Protein AF-A0A067DS51-F1 (afdb_monomer_lite)

pLDDT: mean 90.16, std 5.89, range [60.69, 96.81]

Sequence (67 aa):
WLMPSEGGYLEAEGVEKTWRIKQEAIAREVDILSSRNQYDIMLPELGPYTLDFTSSGRYMAAAGCKG

Structure (mmCIF, N/CA/C/O backbone):
data_AF-A0A067DS51-F1
#
_entry.id   AF-A0A067DS51-F1
#
loop_
_atom_site.group_PDB
_atom_site.id
_atom_site.type_symbol
_atom_site.label_atom_id
_atom_site.label_alt_id
_atom_site.label_comp_id
_atom_site.label_asym_id
_atom_site.label_entity_id
_atom_site.label_seq_id
_atom_site.pdbx_PDB_ins_code
_atom_site.Cartn_x
_atom_site.Cartn_y
_atom_site.Cartn_z
_atom_site.occupancy
_atom_site.B_iso_or_equiv
_atom_site.auth_seq_id
_atom_site.auth_comp_id
_atom_site.auth_asym_id
_atom_site.auth_atom_id
_atom_site.pdbx_PDB_model_num
ATOM 1 N N . TRP A 1 1 ? 11.267 7.148 24.950 1.00 60.69 1 TRP A N 1
ATOM 2 C CA . TRP A 1 1 ? 9.817 7.130 24.698 1.00 60.69 1 TRP A CA 1
ATOM 3 C C . TRP A 1 1 ? 9.470 8.344 23.852 1.00 60.69 1 TRP A C 1
ATOM 5 O O . TRP A 1 1 ? 9.203 9.403 24.398 1.00 60.69 1 TRP A O 1
ATOM 15 N N . LEU A 1 2 ? 9.613 8.247 22.530 1.00 76.12 2 LEU A N 1
ATOM 16 C CA . LEU A 1 2 ? 9.148 9.290 21.612 1.00 76.12 2 LEU A CA 1
ATOM 17 C C . LEU A 1 2 ? 8.977 8.647 20.238 1.00 76.12 2 LEU A C 1
ATOM 19 O O . LEU A 1 2 ? 9.917 8.568 19.452 1.00 76.12 2 LEU A O 1
ATOM 23 N N . MET A 1 3 ? 7.791 8.087 20.007 1.00 82.19 3 MET A N 1
ATOM 24 C CA . MET A 1 3 ? 7.367 7.737 18.657 1.00 82.19 3 MET A CA 1
ATOM 25 C C . MET A 1 3 ? 6.727 8.990 18.053 1.00 82.19 3 MET A C 1
ATOM 27 O O . MET A 1 3 ? 5.853 9.572 18.692 1.00 82.19 3 MET A O 1
ATOM 31 N N . PRO A 1 4 ? 7.177 9.444 16.873 1.00 86.69 4 PRO A N 1
ATOM 32 C CA . PRO A 1 4 ? 6.662 10.664 16.251 1.00 86.69 4 PRO A CA 1
ATOM 33 C C . PRO A 1 4 ? 5.248 10.493 15.675 1.00 86.69 4 PRO A C 1
ATOM 35 O O . PRO A 1 4 ? 4.628 11.482 15.297 1.00 86.69 4 PRO A O 1
ATOM 38 N N . SER A 1 5 ? 4.748 9.258 15.589 1.00 86.44 5 SER A N 1
ATOM 39 C CA . SER A 1 5 ? 3.441 8.923 15.030 1.00 86.44 5 SER A CA 1
ATOM 40 C C . SER A 1 5 ? 2.812 7.741 15.762 1.00 86.44 5 SER A C 1
ATOM 42 O O . SER A 1 5 ? 3.521 6.855 16.249 1.00 86.44 5 SER A O 1
ATOM 44 N N . GLU A 1 6 ? 1.483 7.700 15.763 1.00 89.25 6 GLU A N 1
ATOM 45 C CA . GLU A 1 6 ? 0.694 6.545 16.192 1.00 89.25 6 GLU A CA 1
ATOM 46 C C . GLU A 1 6 ? 0.289 5.691 14.982 1.00 89.25 6 GLU A C 1
ATOM 48 O O . GLU A 1 6 ? 0.253 6.172 13.848 1.00 89.25 6 GLU A O 1
ATOM 53 N N . GLY A 1 7 ? 0.026 4.402 15.206 1.00 88.12 7 GLY A N 1
ATOM 54 C CA . GLY A 1 7 ? -0.461 3.510 14.154 1.00 88.12 7 GLY A CA 1
ATOM 55 C C . GLY A 1 7 ? -1.934 3.774 13.841 1.00 88.12 7 GLY A C 1
ATOM 56 O O . GLY A 1 7 ? -2.738 3.945 14.753 1.00 88.12 7 GLY A O 1
ATOM 57 N N . GLY A 1 8 ? -2.296 3.776 12.557 1.00 89.88 8 GLY A N 1
ATOM 58 C CA . GLY A 1 8 ? -3.697 3.853 12.139 1.00 89.88 8 GLY A CA 1
ATOM 59 C C . GLY A 1 8 ? -4.457 2.556 12.432 1.00 89.88 8 GLY A C 1
ATOM 60 O O . GLY A 1 8 ? -3.888 1.465 12.362 1.00 89.88 8 GLY A O 1
ATOM 61 N N . TYR A 1 9 ? -5.751 2.669 12.729 1.00 92.31 9 TYR A N 1
ATOM 62 C CA . TYR A 1 9 ? -6.657 1.537 12.926 1.00 92.31 9 TYR A CA 1
ATOM 63 C C . TYR A 1 9 ? -8.0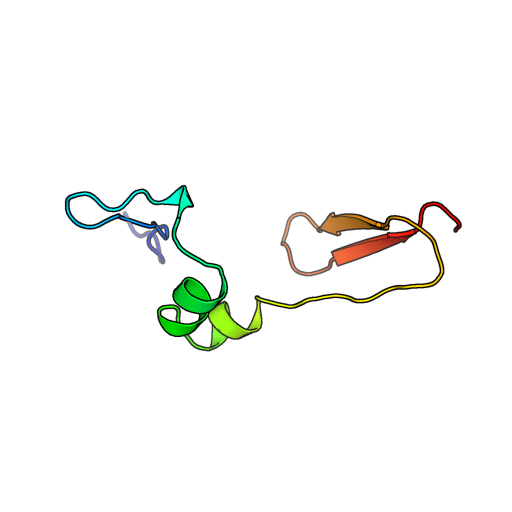61 1.868 12.406 1.00 92.31 9 TYR A C 1
ATOM 65 O O . TYR A 1 9 ? -8.406 3.031 12.213 1.00 92.31 9 TYR A O 1
ATOM 73 N N . LEU A 1 10 ? -8.856 0.825 12.161 1.00 91.94 10 LEU A N 1
ATOM 74 C CA . LEU A 1 10 ? -10.265 0.927 11.793 1.00 91.94 10 LEU A CA 1
ATOM 75 C C . LEU A 1 10 ? -11.076 0.175 12.843 1.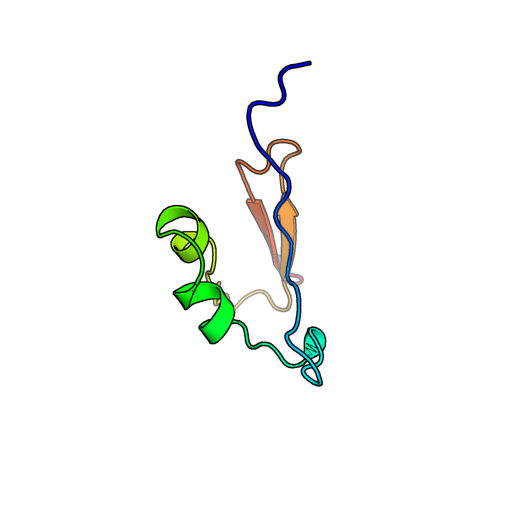00 91.94 10 LEU A C 1
ATOM 77 O O . LEU A 1 10 ? -10.963 -1.047 12.957 1.00 91.94 10 LEU A O 1
ATOM 81 N N . GLU A 1 11 ? -11.875 0.903 13.607 1.00 91.94 11 GLU A N 1
ATOM 82 C CA . GLU A 1 11 ? -12.761 0.347 14.624 1.00 91.94 11 GLU A CA 1
ATOM 83 C C . GLU A 1 11 ? -14.205 0.459 14.138 1.00 91.94 11 GLU A C 1
ATOM 85 O O . GLU A 1 11 ? -14.605 1.482 13.591 1.00 91.94 11 GLU A O 1
ATOM 90 N N . ALA A 1 12 ? -14.971 -0.622 14.275 1.00 89.00 12 ALA A N 1
ATOM 91 C CA . ALA A 1 12 ? -16.376 -0.628 13.896 1.00 89.00 12 ALA A CA 1
ATOM 92 C C . ALA A 1 12 ? -17.252 -0.271 15.096 1.00 89.00 12 ALA A C 1
ATOM 94 O O . ALA A 1 12 ? -17.014 -0.743 16.209 1.00 89.00 12 ALA A O 1
ATOM 95 N N . GLU A 1 13 ? -18.309 0.501 14.862 1.00 86.56 13 GLU A N 1
ATOM 96 C CA . GLU A 1 13 ? -19.259 0.845 15.912 1.00 86.56 13 GLU A CA 1
ATOM 97 C C . GLU A 1 13 ? -20.317 -0.253 16.095 1.00 86.56 13 GLU A C 1
ATOM 99 O O . GLU A 1 13 ? -21.011 -0.666 15.160 1.00 86.56 13 GLU A O 1
ATOM 104 N N . GLY A 1 14 ? -20.484 -0.711 17.338 1.00 86.31 14 GLY A N 1
ATOM 105 C CA . GLY A 1 14 ? -21.582 -1.584 17.754 1.00 86.31 14 GLY A CA 1
ATOM 106 C C . GLY A 1 14 ? -21.663 -2.913 16.993 1.00 86.31 14 GLY A C 1
ATOM 107 O O . GLY A 1 14 ? -21.018 -3.890 17.361 1.00 86.31 14 GLY A O 1
ATOM 108 N N . VAL A 1 15 ? -22.538 -2.971 15.982 1.00 85.38 15 VAL A N 1
ATOM 109 C CA . VAL A 1 15 ? -22.867 -4.185 15.200 1.00 85.38 15 VAL A CA 1
ATOM 110 C C . VAL A 1 15 ? -22.240 -4.153 13.798 1.00 85.38 15 VAL A C 1
ATOM 112 O O . VAL A 1 15 ? -22.344 -5.123 13.036 1.00 85.38 15 VAL A O 1
ATOM 115 N N . GLU A 1 16 ? -21.601 -3.045 13.422 1.00 88.00 16 GLU A N 1
ATOM 116 C CA . GLU A 1 16 ? -20.935 -2.944 12.132 1.00 88.00 16 GLU A CA 1
ATOM 117 C C . GLU A 1 16 ? -19.744 -3.909 12.058 1.00 88.00 16 GLU A C 1
ATOM 119 O O . GLU A 1 16 ? -19.046 -4.176 13.034 1.00 88.00 16 GLU A O 1
ATOM 124 N N . LYS A 1 17 ? -19.529 -4.489 10.875 1.00 91.31 17 LYS A N 1
ATOM 125 C CA . LYS A 1 17 ? -18.401 -5.388 10.628 1.00 91.31 17 LYS A CA 1
ATOM 126 C C . LYS A 1 17 ? -17.394 -4.656 9.759 1.00 91.31 17 LYS A C 1
ATOM 128 O O . LYS A 1 17 ? -17.759 -4.222 8.669 1.00 91.31 17 LYS A O 1
ATOM 133 N N . THR A 1 18 ? -16.141 -4.576 10.199 1.00 91.25 18 THR A N 1
ATOM 134 C CA . THR A 1 18 ? -15.079 -3.790 9.539 1.00 91.25 18 THR A CA 1
ATOM 135 C C . THR A 1 18 ? -14.902 -4.120 8.054 1.00 91.25 18 THR 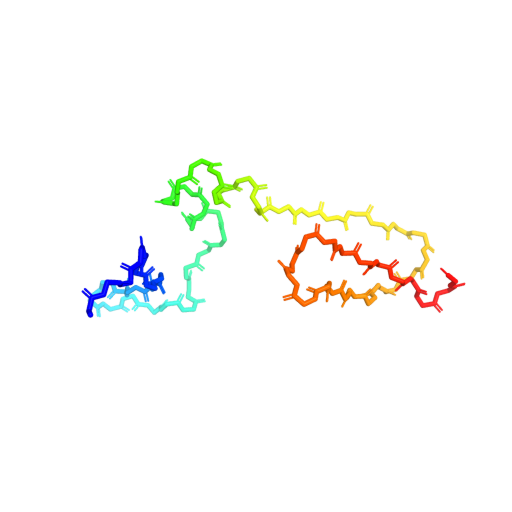A C 1
ATOM 137 O O . THR A 1 18 ? -14.697 -3.226 7.243 1.00 91.25 18 THR A O 1
ATOM 140 N N . TRP A 1 19 ? -15.083 -5.381 7.646 1.00 91.38 19 TRP A N 1
ATOM 141 C CA . TRP A 1 19 ? -14.995 -5.802 6.238 1.00 91.38 19 TRP A CA 1
ATOM 142 C C . TRP A 1 19 ? -16.151 -5.324 5.340 1.00 91.38 19 TRP A C 1
ATOM 144 O O . TRP A 1 19 ? -16.146 -5.594 4.140 1.00 91.38 19 TRP A O 1
ATOM 154 N N . ARG A 1 20 ? -17.175 -4.669 5.900 1.00 93.38 20 ARG A N 1
ATOM 155 C CA . ARG A 1 20 ? -18.270 -4.042 5.137 1.00 93.38 20 ARG A CA 1
ATOM 156 C C . ARG A 1 20 ? -18.002 -2.570 4.827 1.00 93.38 20 ARG A C 1
ATOM 158 O O . ARG A 1 20 ? -18.746 -1.993 4.034 1.00 93.38 20 ARG A O 1
ATOM 165 N N . ILE A 1 21 ? -16.974 -1.981 5.436 1.00 93.12 21 ILE A N 1
ATOM 166 C CA . ILE A 1 21 ? -16.603 -0.582 5.237 1.00 93.12 21 ILE A CA 1
ATOM 167 C C . ILE A 1 21 ? -16.016 -0.437 3.829 1.00 93.12 21 ILE A C 1
ATOM 169 O O . ILE A 1 21 ? -15.089 -1.149 3.444 1.00 93.12 21 ILE A O 1
ATOM 173 N N . LYS A 1 22 ? -16.604 0.461 3.032 1.00 94.50 22 LYS A N 1
ATOM 174 C CA . LYS A 1 22 ? -16.213 0.665 1.633 1.00 94.50 22 LYS A CA 1
ATOM 175 C C . LYS A 1 22 ? -14.999 1.582 1.505 1.00 94.50 22 LYS A C 1
ATOM 177 O O . LYS A 1 22 ? -14.807 2.490 2.311 1.00 94.50 22 LYS A O 1
ATOM 182 N N . GLN A 1 23 ? -14.243 1.404 0.426 1.00 93.88 23 GLN A N 1
ATOM 183 C CA . GLN A 1 23 ? -13.076 2.226 0.101 1.00 93.88 23 GLN A CA 1
ATOM 184 C C . GLN A 1 23 ? -13.420 3.716 -0.051 1.00 93.88 23 GLN A C 1
ATOM 186 O O . GLN A 1 23 ? -12.642 4.564 0.382 1.00 93.88 23 GLN A O 1
ATOM 191 N N . GLU A 1 24 ? -14.605 4.049 -0.574 1.00 93.81 24 GLU A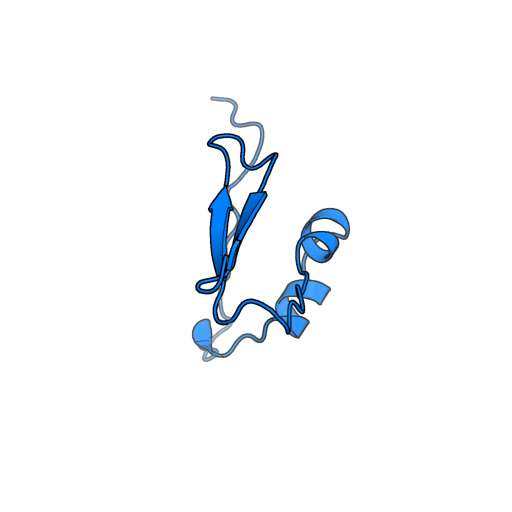 N 1
ATOM 192 C CA . GLU A 1 24 ? -15.053 5.442 -0.697 1.00 93.81 24 GLU A CA 1
ATOM 193 C C . GLU A 1 24 ? -15.427 6.066 0.653 1.00 93.81 24 GLU A C 1
ATOM 195 O O . GLU A 1 24 ? -15.386 7.286 0.787 1.00 93.81 24 GLU A O 1
ATOM 200 N N . ALA A 1 25 ? -15.817 5.253 1.642 1.00 93.62 25 ALA A N 1
ATOM 201 C CA . ALA A 1 25 ? -16.070 5.737 2.997 1.00 93.62 25 ALA A CA 1
ATOM 202 C C . ALA A 1 25 ? -14.743 6.067 3.691 1.00 93.62 25 ALA A C 1
ATOM 204 O O . ALA A 1 25 ? -14.582 7.171 4.194 1.00 93.62 25 ALA A O 1
ATOM 205 N N . ILE A 1 26 ? -13.757 5.166 3.606 1.00 93.81 26 ILE A N 1
ATOM 206 C CA . ILE A 1 26 ? -12.413 5.383 4.167 1.00 93.81 26 ILE A CA 1
ATOM 207 C C . ILE A 1 26 ? -11.791 6.665 3.599 1.00 93.81 26 ILE A C 1
ATOM 209 O O . ILE A 1 26 ? -11.288 7.492 4.351 1.00 93.81 26 ILE A O 1
ATOM 213 N N . ALA A 1 27 ? -11.888 6.873 2.284 1.00 93.44 27 ALA A N 1
ATOM 214 C CA . ALA A 1 27 ? -11.320 8.035 1.598 1.00 93.44 27 ALA A CA 1
ATOM 215 C C . ALA A 1 27 ? -11.852 9.395 2.081 1.00 93.44 27 ALA A C 1
ATOM 217 O O . ALA A 1 27 ? -11.168 10.406 1.911 1.00 93.44 27 ALA A O 1
ATOM 218 N N . ARG A 1 28 ? -13.075 9.418 2.630 1.00 93.38 28 ARG A N 1
ATOM 219 C CA . ARG A 1 28 ? -13.738 10.623 3.155 1.00 93.38 28 ARG A CA 1
ATOM 220 C C . ARG A 1 28 ? -13.335 10.941 4.591 1.00 93.38 28 ARG A C 1
ATOM 222 O O . ARG A 1 28 ? -13.369 12.109 4.958 1.00 93.38 28 ARG A O 1
ATOM 229 N N . GLU A 1 29 ? -12.975 9.922 5.367 1.00 93.88 29 GLU A N 1
ATOM 230 C CA . GLU A 1 29 ? -12.655 10.056 6.794 1.00 93.88 29 GLU A CA 1
ATOM 231 C C . GLU A 1 29 ? -11.154 10.268 7.056 1.00 93.88 29 GLU A C 1
ATOM 233 O O . 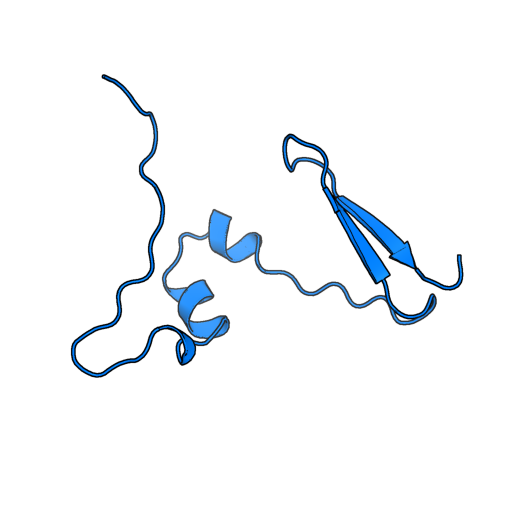GLU A 1 29 ? -10.772 10.784 8.105 1.00 93.88 29 GLU A O 1
ATOM 238 N N . VAL A 1 30 ? -10.282 9.887 6.116 1.00 93.88 30 VAL A N 1
ATOM 239 C CA . VAL A 1 30 ? -8.832 10.120 6.225 1.00 93.88 30 VAL A CA 1
ATOM 240 C C . VAL A 1 30 ? -8.436 11.538 5.801 1.00 93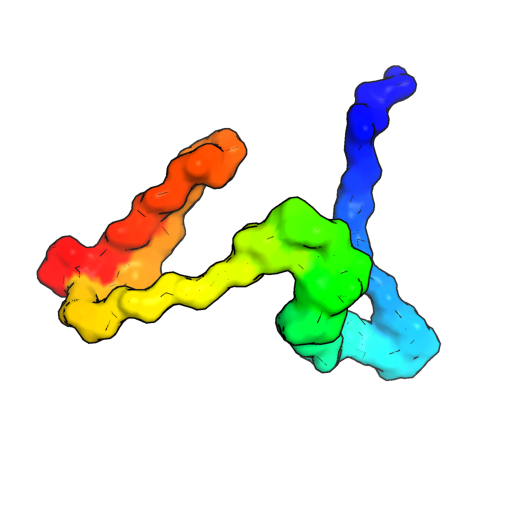.88 30 VAL A C 1
ATOM 242 O O . VAL A 1 30 ? -9.156 12.229 5.081 1.00 93.88 30 VAL A O 1
ATOM 245 N N . ASP A 1 31 ? -7.243 11.972 6.210 1.00 93.62 31 ASP A N 1
ATOM 246 C CA . ASP A 1 31 ? -6.699 13.269 5.814 1.00 93.62 31 ASP A CA 1
ATOM 247 C C . ASP A 1 31 ? -6.438 13.363 4.297 1.00 93.62 31 ASP A C 1
ATOM 249 O O . ASP A 1 31 ? -6.310 12.366 3.583 1.00 93.62 31 ASP A O 1
ATOM 253 N N . ILE A 1 32 ? -6.307 14.593 3.795 1.00 91.50 32 ILE A N 1
ATOM 254 C CA . ILE A 1 32 ? -6.196 14.858 2.356 1.00 91.50 32 ILE A CA 1
ATOM 255 C C . ILE A 1 32 ? -4.935 14.261 1.713 1.00 91.50 32 ILE A C 1
ATOM 257 O O . ILE A 1 32 ? -4.948 13.977 0.517 1.00 91.50 32 ILE A O 1
ATOM 261 N N . LEU A 1 33 ? -3.840 14.079 2.459 1.00 92.62 33 LEU A N 1
ATOM 262 C CA . LEU A 1 33 ? -2.623 13.466 1.924 1.00 92.62 33 LEU A CA 1
ATOM 263 C C . LEU A 1 33 ? -2.814 11.955 1.795 1.00 92.62 33 LEU A C 1
ATOM 265 O O . LEU A 1 33 ? -2.490 11.392 0.751 1.00 92.62 33 LEU A O 1
ATOM 269 N N . SER A 1 34 ? -3.403 11.322 2.809 1.00 91.44 34 SER A N 1
ATOM 270 C CA . SER A 1 34 ? -3.741 9.895 2.783 1.00 91.44 34 SER A CA 1
ATOM 271 C C . SER A 1 34 ? -4.791 9.569 1.722 1.00 91.44 34 SER A C 1
ATOM 273 O O . SER A 1 34 ? -4.628 8.604 0.978 1.00 91.44 34 SER A O 1
ATOM 275 N N . SER A 1 35 ? -5.817 10.412 1.580 1.00 92.62 35 SER A N 1
ATOM 276 C CA . SER A 1 35 ? -6.871 10.264 0.569 1.00 92.62 35 SER A CA 1
ATOM 277 C C . SER A 1 35 ? -6.302 10.271 -0.859 1.00 92.62 35 SER A C 1
ATOM 279 O O . SER A 1 35 ? -6.716 9.487 -1.707 1.00 92.62 35 SER A O 1
ATOM 281 N N . ARG A 1 36 ? -5.260 11.076 -1.120 1.00 92.31 36 ARG A N 1
ATOM 282 C CA . ARG A 1 36 ? -4.576 11.129 -2.429 1.00 92.31 36 ARG A CA 1
ATOM 283 C C . ARG A 1 36 ? -3.743 9.888 -2.755 1.00 92.31 36 ARG A C 1
ATOM 285 O O . ARG A 1 36 ? -3.393 9.706 -3.919 1.00 92.31 36 ARG A O 1
ATOM 292 N N . ASN A 1 37 ? -3.425 9.052 -1.767 1.00 90.75 37 ASN A N 1
ATOM 293 C CA . ASN A 1 37 ? -2.726 7.784 -1.988 1.00 90.75 37 ASN A CA 1
ATOM 294 C C . ASN A 1 37 ? -3.674 6.659 -2.433 1.00 90.75 37 ASN A C 1
ATOM 296 O O . ASN A 1 37 ? -3.205 5.582 -2.790 1.00 90.75 37 ASN A O 1
ATOM 300 N N . GLN A 1 38 ? -4.989 6.894 -2.436 1.00 91.31 38 GLN A N 1
ATOM 301 C CA . GLN A 1 38 ? -5.952 6.003 -3.068 1.00 91.31 38 GLN A CA 1
ATOM 302 C C . GLN A 1 38 ? -6.029 6.335 -4.562 1.00 91.31 38 GLN A C 1
ATOM 304 O O . GLN A 1 38 ? -6.549 7.377 -4.958 1.00 91.31 38 GLN A O 1
ATOM 309 N N . TYR A 1 39 ? -5.500 5.449 -5.401 1.00 88.31 39 TYR A N 1
ATOM 310 C CA . TYR A 1 39 ? -5.518 5.610 -6.851 1.00 88.31 39 TYR A CA 1
ATOM 311 C C . TYR A 1 39 ? -5.784 4.280 -7.548 1.00 88.31 39 TYR A C 1
ATOM 313 O O . TYR A 1 39 ? -5.458 3.211 -7.036 1.00 88.31 39 TYR A O 1
ATOM 321 N N . ASP A 1 40 ? -6.369 4.377 -8.737 1.00 90.94 40 ASP A N 1
ATOM 322 C CA . ASP A 1 40 ? -6.581 3.257 -9.643 1.00 90.94 40 ASP A CA 1
ATOM 323 C C . ASP A 1 40 ? -5.672 3.431 -10.864 1.00 90.94 40 ASP A C 1
ATOM 325 O O . ASP A 1 40 ? -5.633 4.508 -11.468 1.00 90.94 40 ASP A O 1
ATOM 329 N N . ILE A 1 41 ? -4.910 2.391 -11.204 1.00 89.69 41 ILE A N 1
ATOM 330 C CA . ILE A 1 41 ? -3.998 2.403 -12.350 1.00 89.69 41 ILE A CA 1
ATOM 331 C C . ILE A 1 41 ? -4.573 1.488 -13.425 1.00 89.69 41 ILE A C 1
ATOM 333 O O . ILE A 1 41 ? -4.464 0.265 -13.357 1.00 89.69 41 ILE A O 1
ATOM 337 N N . MET A 1 42 ? -5.143 2.099 -14.460 1.00 89.31 42 MET A N 1
ATOM 338 C CA . MET A 1 42 ? -5.687 1.375 -15.603 1.00 89.31 42 MET A CA 1
ATOM 339 C C . MET A 1 42 ? -4.615 1.180 -16.677 1.00 89.31 42 MET A C 1
ATOM 341 O O . MET A 1 42 ? -4.312 2.096 -17.440 1.00 89.31 42 MET A O 1
ATOM 345 N N . LEU A 1 43 ? -4.062 -0.032 -16.752 1.00 89.56 43 LEU A N 1
ATOM 346 C CA . LEU A 1 43 ? -3.099 -0.441 -17.777 1.00 89.56 43 LEU A CA 1
ATOM 347 C C . LEU A 1 43 ? -3.708 -1.577 -18.627 1.00 89.56 43 LEU A C 1
ATOM 349 O O . LEU A 1 43 ? -3.688 -2.733 -18.215 1.00 89.56 43 LEU A O 1
ATOM 353 N N . PRO A 1 44 ? -4.313 -1.286 -19.791 1.00 86.69 44 PRO A N 1
ATOM 354 C CA . PRO A 1 44 ? -5.109 -2.280 -20.519 1.00 86.69 44 PRO A CA 1
ATOM 355 C C . PRO A 1 44 ? -4.296 -3.240 -21.407 1.00 86.69 44 PRO A C 1
ATOM 357 O O . PRO A 1 44 ? -4.833 -4.241 -21.878 1.00 86.69 44 PRO A O 1
ATOM 360 N N . GLU A 1 45 ? -3.021 -2.952 -21.678 1.00 87.94 45 GLU A N 1
ATOM 361 C CA . GLU A 1 45 ? -2.317 -3.550 -22.823 1.00 87.94 45 GLU A CA 1
ATOM 362 C C . GLU A 1 45 ? -1.539 -4.838 -22.490 1.00 87.94 45 GLU A C 1
ATOM 364 O O . GLU A 1 45 ? -1.640 -5.836 -23.215 1.00 87.94 45 GLU A O 1
ATOM 369 N N . LEU A 1 46 ? -0.784 -4.865 -21.384 1.00 85.88 46 LEU A N 1
ATOM 370 C CA . LEU A 1 46 ? 0.243 -5.895 -21.141 1.00 85.88 46 LEU A CA 1
ATOM 371 C C . LEU A 1 46 ? -0.232 -7.063 -20.255 1.00 85.88 46 LEU A C 1
ATOM 373 O O . LEU A 1 46 ? 0.578 -7.827 -19.729 1.00 85.88 46 LEU A O 1
ATOM 377 N N . GLY A 1 47 ? -1.549 -7.272 -20.152 1.00 83.75 47 GLY A N 1
ATOM 378 C CA . GLY A 1 47 ? -2.143 -8.360 -19.363 1.00 83.75 47 GLY A CA 1
ATOM 379 C C . GLY A 1 47 ? -2.186 -8.056 -17.858 1.00 83.75 47 GLY A C 1
ATOM 380 O O . GLY A 1 47 ? -2.157 -6.889 -17.490 1.00 83.75 47 GLY A O 1
ATOM 381 N N . PRO A 1 48 ? -2.311 -9.063 -16.971 1.00 89.38 48 PRO A N 1
ATOM 382 C CA . PRO A 1 48 ? -2.284 -8.819 -15.528 1.00 89.38 48 PRO A CA 1
ATOM 383 C C . PRO A 1 48 ? -0.925 -8.245 -15.105 1.00 89.38 48 PRO A C 1
ATOM 385 O O . PRO A 1 48 ? 0.112 -8.673 -15.617 1.00 89.38 48 PRO A O 1
ATOM 388 N N . TYR A 1 49 ? -0.947 -7.291 -14.172 1.00 92.25 49 TYR A N 1
ATOM 389 C CA . TYR A 1 49 ? 0.245 -6.608 -13.671 1.00 92.25 49 TYR A CA 1
ATOM 390 C C . TYR A 1 49 ? 0.628 -7.112 -12.282 1.00 92.25 49 TYR A C 1
ATOM 392 O O . TYR A 1 49 ? -0.224 -7.240 -11.402 1.00 92.25 49 TYR A O 1
ATOM 400 N N . THR A 1 50 ? 1.924 -7.332 -12.082 1.00 92.19 50 THR A N 1
ATOM 401 C CA . THR A 1 50 ? 2.527 -7.500 -10.756 1.00 92.19 50 THR A CA 1
ATOM 402 C C . THR A 1 50 ? 3.099 -6.162 -10.313 1.00 92.19 50 THR A C 1
ATOM 404 O O . THR A 1 50 ? 3.753 -5.477 -11.102 1.00 92.19 50 THR A O 1
ATOM 407 N N . LEU A 1 51 ? 2.858 -5.796 -9.057 1.00 93.19 51 LEU A N 1
ATOM 408 C CA . LEU A 1 51 ? 3.369 -4.572 -8.451 1.00 93.19 51 LEU A CA 1
ATOM 409 C C . LEU A 1 51 ? 4.424 -4.921 -7.407 1.00 93.19 51 LEU A C 1
ATOM 411 O O . LEU A 1 51 ? 4.219 -5.838 -6.612 1.00 93.19 51 LEU A O 1
ATOM 415 N N . ASP A 1 52 ? 5.515 -4.163 -7.392 1.00 95.44 52 ASP A N 1
ATOM 416 C CA . ASP A 1 52 ? 6.507 -4.219 -6.323 1.00 95.44 52 ASP A CA 1
ATOM 417 C C . ASP A 1 52 ? 6.925 -2.809 -5.902 1.00 95.44 52 ASP A C 1
ATOM 419 O O . ASP A 1 52 ? 6.966 -1.876 -6.712 1.00 95.44 52 ASP A O 1
ATOM 423 N N . PHE A 1 53 ? 7.224 -2.652 -4.619 1.00 95.12 53 PHE A N 1
ATOM 424 C CA . PHE A 1 53 ? 7.592 -1.378 -4.019 1.00 95.12 53 PHE A CA 1
ATOM 425 C C . PHE A 1 53 ? 9.002 -1.463 -3.455 1.00 95.12 53 PHE A C 1
ATOM 427 O O . PHE A 1 53 ? 9.414 -2.453 -2.855 1.00 95.12 53 PHE A O 1
ATOM 434 N N . THR A 1 54 ? 9.751 -0.371 -3.579 1.00 96.81 54 THR A N 1
ATOM 435 C CA . THR A 1 54 ? 11.023 -0.246 -2.853 1.00 96.81 54 THR A CA 1
ATOM 436 C C . THR A 1 54 ? 10.798 -0.347 -1.343 1.00 96.81 54 THR A C 1
ATOM 438 O O . THR A 1 54 ? 9.736 0.018 -0.847 1.00 96.81 54 THR A O 1
ATOM 441 N N . SER A 1 55 ? 11.822 -0.734 -0.580 1.00 95.31 55 SER A N 1
ATOM 442 C CA . SER A 1 55 ? 11.736 -0.863 0.887 1.00 95.31 55 SER A CA 1
ATOM 443 C C . SER A 1 55 ? 11.299 0.415 1.617 1.00 95.31 55 SER A C 1
ATOM 445 O O . SER A 1 55 ? 10.743 0.347 2.707 1.00 95.31 55 SER A O 1
ATOM 447 N N . SER A 1 56 ? 11.538 1.584 1.016 1.00 94.81 56 SER A N 1
ATOM 448 C CA . SER A 1 56 ? 11.080 2.883 1.531 1.00 94.81 56 SER A CA 1
ATOM 449 C C . SER A 1 56 ? 9.650 3.257 1.118 1.00 94.81 56 SER A C 1
ATOM 451 O O . SER A 1 56 ? 9.147 4.285 1.560 1.00 94.81 56 SER A O 1
ATOM 453 N N . GLY A 1 57 ? 9.031 2.493 0.214 1.00 92.25 57 GLY A N 1
ATOM 454 C CA . GLY A 1 57 ? 7.742 2.798 -0.411 1.00 92.25 57 GLY A CA 1
ATOM 455 C C . GLY A 1 57 ? 7.770 3.954 -1.419 1.00 92.25 57 GLY A C 1
ATOM 456 O O . GLY A 1 57 ? 6.736 4.293 -1.980 1.00 92.25 57 GLY A O 1
ATOM 457 N N . ARG A 1 58 ? 8.934 4.573 -1.673 1.00 94.62 58 ARG A N 1
ATOM 458 C CA . ARG A 1 58 ? 9.044 5.780 -2.514 1.00 94.62 58 ARG A CA 1
ATOM 459 C C . ARG A 1 58 ? 8.761 5.528 -3.992 1.00 94.62 58 ARG A C 1
ATOM 461 O O . ARG A 1 58 ? 8.213 6.397 -4.661 1.00 94.62 58 ARG A O 1
ATOM 468 N N . TYR A 1 59 ? 9.188 4.378 -4.497 1.00 95.62 59 TYR A N 1
ATOM 469 C CA . TYR A 1 59 ? 8.991 3.989 -5.888 1.00 95.62 59 TYR A CA 1
ATOM 470 C C . TYR A 1 59 ? 8.223 2.676 -5.966 1.00 95.62 59 TYR A C 1
ATOM 472 O O . TYR A 1 59 ? 8.422 1.790 -5.129 1.00 95.62 59 TYR A O 1
ATOM 480 N N . MET A 1 60 ? 7.396 2.575 -7.004 1.00 94.38 60 MET A N 1
ATOM 481 C CA . MET A 1 60 ? 6.628 1.396 -7.381 1.00 94.38 60 MET A CA 1
ATOM 482 C C . MET A 1 60 ? 7.008 1.005 -8.811 1.00 94.38 60 MET A C 1
ATOM 484 O O . MET A 1 60 ? 7.079 1.870 -9.688 1.00 94.38 60 MET A O 1
ATOM 488 N N . ALA A 1 61 ? 7.229 -0.284 -9.046 1.00 93.94 61 ALA A N 1
ATOM 489 C CA . ALA A 1 61 ? 7.366 -0.864 -10.373 1.00 93.94 61 ALA A CA 1
ATOM 490 C C . ALA A 1 61 ? 6.127 -1.710 -10.687 1.00 93.94 61 ALA A C 1
ATOM 492 O O . ALA A 1 61 ? 5.660 -2.469 -9.840 1.00 93.94 61 ALA A O 1
ATOM 493 N N . ALA A 1 62 ? 5.610 -1.580 -11.908 1.00 92.81 62 ALA A N 1
ATOM 494 C CA . ALA A 1 62 ? 4.525 -2.402 -12.429 1.00 92.81 62 ALA A CA 1
ATOM 495 C C . ALA A 1 62 ? 5.034 -3.176 -13.647 1.00 92.81 62 ALA A C 1
ATOM 497 O O . ALA A 1 62 ? 5.520 -2.565 -14.598 1.00 92.81 62 ALA A O 1
ATOM 498 N N . ALA A 1 63 ? 4.924 -4.502 -13.616 1.00 92.69 63 ALA A N 1
ATOM 499 C CA . ALA A 1 63 ? 5.353 -5.377 -14.703 1.00 92.69 63 ALA A CA 1
ATOM 500 C C . ALA A 1 63 ? 4.152 -6.150 -15.251 1.00 92.69 63 ALA A C 1
ATOM 502 O O . ALA A 1 63 ? 3.474 -6.857 -14.501 1.00 92.69 63 ALA A O 1
ATOM 503 N N . GLY A 1 64 ? 3.877 -5.995 -16.546 1.00 92.75 64 GLY A N 1
ATOM 504 C CA . GLY A 1 64 ? 2.817 -6.730 -17.226 1.00 92.75 64 GLY A CA 1
ATOM 505 C C . GLY A 1 64 ? 3.270 -8.146 -17.565 1.00 92.75 64 GLY A C 1
ATOM 506 O O . GLY A 1 64 ? 4.416 -8.376 -17.940 1.00 92.75 64 GLY A O 1
ATOM 507 N N . CYS A 1 65 ? 2.363 -9.117 -17.487 1.00 89.44 65 CYS A N 1
ATOM 508 C CA . CYS A 1 65 ? 2.670 -10.503 -17.852 1.00 89.44 65 CYS A CA 1
ATOM 509 C C . CYS A 1 65 ? 3.131 -10.665 -19.318 1.00 89.44 65 CYS A C 1
ATOM 511 O O . CYS A 1 65 ? 3.741 -11.679 -19.659 1.00 89.44 65 CYS A O 1
ATOM 513 N N . LYS A 1 66 ? 2.815 -9.707 -20.199 1.00 87.31 66 LYS A N 1
ATOM 514 C CA . LYS A 1 66 ? 3.167 -9.748 -21.628 1.00 87.31 66 LYS A CA 1
ATOM 515 C C . LYS A 1 66 ? 4.470 -9.020 -21.993 1.00 87.31 66 LYS A C 1
ATOM 517 O O . LYS A 1 66 ? 4.833 -9.068 -23.168 1.00 87.31 66 LYS A O 1
ATOM 522 N N . GLY A 1 67 ? 5.157 -8.379 -21.045 1.00 66.44 67 GLY A N 1
ATOM 523 C CA . GLY A 1 67 ? 6.409 -7.650 -21.295 1.00 66.44 67 GLY A CA 1
ATOM 524 C C . GLY A 1 67 ? 6.580 -6.440 -20.400 1.00 66.44 67 GLY A C 1
ATOM 525 O O . GLY A 1 67 ? 5.574 -5.725 -20.208 1.00 66.44 67 GLY A O 1
#

Organism: Citrus sinensis (NCBI:txid2711)

InterPro domains:
  IPR040315 WD repeat-containing protein WDR46/Utp7 [PTHR14085] (1-67)

Foldseek 3Di:
DDDPDDDDDDDDPDPDDSVVQDPVNVLVPDDPVVNVVDDDDDDPPQADWDWDADPVNPDIDIDGPND

Secondary structure (DSSP, 8-state):
---SSPPP-----TT--GGG--HHHHHHHS-HHHHTT-------SSSSEEEEE-TTSS-EEEEETT-

Radius of gyration: 16.76 Å; chains: 1; bounding box: 35×25×48 Å